Protein AF-A0A3D4QW38-F1 (afdb_monomer_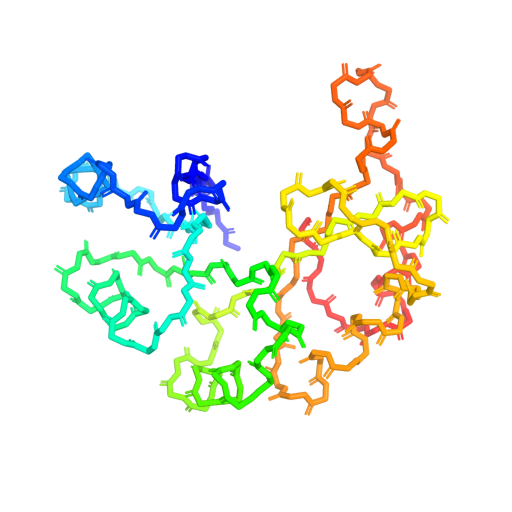lite)

Structure (mmCIF, N/CA/C/O backbone):
data_AF-A0A3D4QW38-F1
#
_entry.id   AF-A0A3D4QW38-F1
#
loop_
_atom_site.group_PDB
_atom_site.id
_atom_site.type_symbol
_atom_site.label_atom_id
_atom_site.label_alt_id
_atom_site.label_comp_id
_atom_site.label_asym_id
_atom_site.label_entity_id
_atom_site.label_seq_id
_atom_site.pdbx_PDB_ins_code
_atom_site.Cartn_x
_atom_site.Cartn_y
_atom_site.Cartn_z
_atom_site.occupancy
_atom_site.B_iso_or_equiv
_atom_site.auth_seq_id
_atom_site.auth_comp_id
_atom_site.auth_asym_id
_atom_site.auth_atom_id
_atom_site.pdbx_PDB_model_num
ATOM 1 N N . SER A 1 1 ? 1.391 -13.375 7.337 1.00 59.12 1 SER A N 1
ATOM 2 C CA . SER A 1 1 ? 2.703 -13.550 6.677 1.00 59.12 1 SER A CA 1
ATOM 3 C C . SER A 1 1 ? 3.653 -12.454 7.112 1.00 59.12 1 SER A C 1
ATOM 5 O O . SER A 1 1 ? 3.187 -11.350 7.366 1.00 59.12 1 SER A O 1
ATOM 7 N N . VAL A 1 2 ? 4.949 -12.750 7.214 1.00 88.00 2 VAL A N 1
ATOM 8 C CA . VAL A 1 2 ? 5.990 -11.759 7.536 1.00 88.00 2 VAL A CA 1
ATOM 9 C C . VAL A 1 2 ? 6.414 -11.055 6.246 1.00 88.00 2 VAL A C 1
ATOM 11 O O . VAL A 1 2 ? 6.682 -11.729 5.254 1.00 88.00 2 VAL A O 1
ATOM 14 N N . TYR A 1 3 ? 6.463 -9.723 6.265 1.00 95.75 3 TYR A N 1
ATOM 15 C CA . TYR A 1 3 ? 6.944 -8.896 5.157 1.00 95.75 3 TYR A CA 1
ATOM 16 C C . TYR A 1 3 ? 8.026 -7.935 5.646 1.00 95.75 3 TYR A C 1
ATOM 18 O O . TYR A 1 3 ? 7.915 -7.395 6.746 1.00 95.75 3 TYR A O 1
ATOM 26 N N . LEU A 1 4 ? 9.007 -7.644 4.793 1.00 96.31 4 LEU A N 1
ATOM 27 C CA . LEU A 1 4 ? 9.811 -6.435 4.913 1.00 96.31 4 LEU A CA 1
ATOM 28 C C . LEU A 1 4 ? 8.992 -5.262 4.357 1.00 96.31 4 LEU A C 1
ATOM 30 O O . LEU A 1 4 ? 8.663 -5.244 3.171 1.00 96.31 4 LEU A O 1
ATOM 34 N N . HIS A 1 5 ? 8.621 -4.314 5.218 1.00 96.81 5 HIS A N 1
ATOM 35 C CA . HIS A 1 5 ? 7.892 -3.110 4.820 1.00 96.81 5 HIS A CA 1
ATOM 36 C C . HIS A 1 5 ? 8.873 -2.032 4.358 1.00 96.81 5 HIS A C 1
ATOM 38 O O . HIS A 1 5 ? 9.706 -1.579 5.139 1.00 96.81 5 HIS A O 1
ATOM 44 N N . VAL A 1 6 ? 8.779 -1.636 3.091 1.00 96.19 6 VAL A N 1
ATOM 45 C CA . VAL A 1 6 ? 9.660 -0.641 2.471 1.00 96.19 6 VAL A CA 1
ATOM 46 C C . VAL A 1 6 ? 8.815 0.505 1.931 1.00 96.19 6 VAL A C 1
ATOM 48 O O . VAL A 1 6 ? 7.805 0.280 1.264 1.00 96.19 6 VAL A O 1
ATOM 51 N N . VAL A 1 7 ? 9.243 1.740 2.187 1.00 94.56 7 VAL A N 1
ATOM 52 C CA . VAL A 1 7 ? 8.590 2.947 1.670 1.00 94.56 7 VAL A CA 1
ATOM 53 C C . VAL A 1 7 ? 9.600 3.766 0.872 1.00 94.56 7 VAL A C 1
ATOM 55 O O . VAL A 1 7 ? 10.614 4.203 1.409 1.00 94.56 7 VAL A O 1
ATOM 58 N N . ASP A 1 8 ? 9.311 3.989 -0.409 1.00 93.44 8 ASP A N 1
ATOM 59 C CA . ASP A 1 8 ? 10.032 4.945 -1.251 1.00 93.44 8 ASP A CA 1
ATOM 60 C C . ASP A 1 8 ? 9.505 6.364 -0.995 1.00 93.44 8 ASP A C 1
ATOM 62 O O . ASP A 1 8 ? 8.499 6.787 -1.578 1.00 93.44 8 ASP A O 1
ATOM 66 N N . LEU A 1 9 ? 10.160 7.083 -0.081 1.00 90.56 9 LEU A N 1
ATOM 67 C CA . LEU A 1 9 ? 9.757 8.433 0.319 1.00 90.56 9 LEU A CA 1
ATOM 68 C C . LEU A 1 9 ? 9.899 9.445 -0.824 1.00 90.56 9 LEU A C 1
ATOM 70 O O . LEU A 1 9 ? 8.975 10.229 -1.038 1.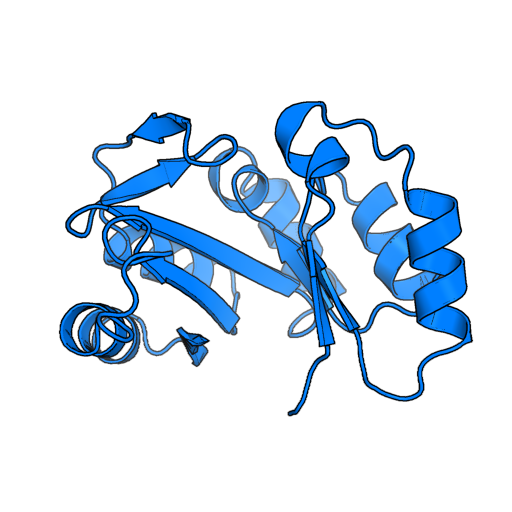00 90.56 9 LEU A O 1
ATOM 74 N N . ASP A 1 10 ? 10.975 9.378 -1.613 1.00 88.56 10 ASP A N 1
ATOM 75 C CA . ASP A 1 10 ? 11.156 10.260 -2.777 1.00 88.56 10 ASP A CA 1
ATOM 76 C C . ASP A 1 10 ? 10.016 10.059 -3.784 1.00 88.56 10 ASP A C 1
ATOM 78 O O . ASP A 1 10 ? 9.384 11.010 -4.251 1.00 88.56 10 ASP A O 1
ATOM 82 N N . GLY A 1 11 ? 9.658 8.795 -4.038 1.00 86.44 11 GLY A N 1
ATOM 83 C CA . GLY A 1 11 ? 8.486 8.454 -4.834 1.00 86.44 11 GLY A CA 1
ATOM 84 C C . GLY A 1 11 ? 7.181 8.991 -4.237 1.00 86.44 11 GLY A C 1
ATOM 85 O O . GLY A 1 11 ? 6.314 9.466 -4.979 1.00 86.44 11 GLY A O 1
ATOM 86 N N . ALA A 1 12 ? 7.009 8.919 -2.914 1.00 85.12 12 ALA A N 1
ATOM 87 C CA . ALA A 1 12 ? 5.806 9.389 -2.231 1.00 85.12 12 ALA A CA 1
ATOM 88 C C . ALA A 1 12 ? 5.578 10.899 -2.417 1.00 85.12 12 ALA A C 1
ATOM 90 O O . ALA A 1 12 ? 4.454 11.291 -2.754 1.00 85.12 12 ALA A O 1
ATOM 91 N N . PHE A 1 13 ? 6.628 11.713 -2.278 1.00 80.12 13 PHE A N 1
ATOM 92 C CA . PHE A 1 13 ? 6.555 13.171 -2.411 1.00 80.12 13 PHE A CA 1
ATOM 93 C C . PHE A 1 13 ? 6.552 13.631 -3.875 1.00 80.12 13 PHE A C 1
ATOM 95 O O . PHE A 1 13 ? 5.589 14.264 -4.313 1.00 80.12 13 PHE A O 1
ATOM 102 N N . ASP A 1 14 ? 7.545 13.230 -4.671 1.00 75.81 14 ASP A N 1
ATOM 103 C CA . ASP A 1 14 ? 7.786 13.821 -5.998 1.00 75.81 14 ASP A CA 1
ATOM 104 C C . ASP A 1 14 ? 7.192 13.003 -7.151 1.00 75.81 14 ASP A C 1
ATOM 106 O O . ASP A 1 14 ? 7.167 13.434 -8.306 1.00 75.81 14 ASP A O 1
ATOM 110 N N . GLY A 1 15 ? 6.724 11.780 -6.878 1.00 69.19 15 GLY A N 1
ATOM 111 C CA . GLY A 1 15 ? 6.208 10.858 -7.896 1.00 69.19 15 GLY A CA 1
ATOM 112 C C . GLY A 1 15 ? 7.245 10.253 -8.827 1.00 69.19 15 GLY A C 1
ATOM 113 O O . GLY A 1 15 ? 6.928 9.315 -9.560 1.00 69.19 15 GLY A O 1
ATOM 114 N N . LYS A 1 16 ? 8.476 10.754 -8.782 1.00 74.06 16 LYS A N 1
ATOM 115 C CA . LYS A 1 16 ? 9.643 10.172 -9.433 1.00 74.06 16 LYS A CA 1
ATOM 116 C C . LYS A 1 16 ? 10.336 9.276 -8.417 1.00 74.06 16 LYS A C 1
ATOM 118 O O . LYS A 1 16 ? 10.531 9.676 -7.280 1.00 74.06 16 LYS A O 1
ATOM 123 N N . SER A 1 17 ? 10.687 8.064 -8.825 1.00 74.50 17 SER A N 1
ATOM 124 C CA . SER A 1 17 ? 11.411 7.122 -7.972 1.00 74.50 17 SER A CA 1
ATOM 125 C C . SER A 1 17 ? 12.857 7.042 -8.459 1.00 74.50 17 SER A C 1
ATOM 127 O O . SER A 1 17 ? 13.145 6.245 -9.354 1.00 74.50 17 SER A O 1
ATOM 129 N N . PRO A 1 18 ? 13.787 7.861 -7.930 1.00 83.94 18 PRO A N 1
ATOM 130 C CA . PRO A 1 18 ? 15.215 7.659 -8.193 1.00 83.94 18 PRO A CA 1
ATOM 131 C C . PRO A 1 18 ? 15.701 6.303 -7.642 1.00 83.94 18 PRO A C 1
ATOM 133 O O . PRO A 1 18 ? 16.749 5.797 -8.040 1.00 83.94 18 PRO A O 1
ATOM 136 N N . ASN A 1 19 ? 14.900 5.687 -6.769 1.00 90.81 19 ASN A N 1
ATOM 137 C CA . ASN A 1 19 ? 15.222 4.492 -6.007 1.00 90.81 19 ASN A CA 1
ATOM 138 C C . ASN A 1 19 ? 14.880 3.174 -6.723 1.00 90.81 19 ASN A C 1
ATOM 140 O O . ASN A 1 19 ? 15.088 2.110 -6.141 1.00 90.81 19 ASN A O 1
ATOM 144 N N . GLU A 1 20 ? 14.405 3.186 -7.978 1.00 90.06 20 GLU A N 1
ATOM 145 C CA . GLU A 1 20 ? 14.002 1.945 -8.669 1.00 90.06 20 GLU A CA 1
ATOM 146 C C . GLU A 1 20 ? 15.119 0.893 -8.742 1.00 90.06 20 GLU A C 1
ATOM 148 O O . GLU A 1 20 ? 14.861 -0.291 -8.523 1.00 90.06 20 GLU A O 1
ATOM 153 N N . ASN A 1 21 ? 16.365 1.307 -8.988 1.00 92.75 21 ASN A N 1
ATOM 154 C CA . ASN A 1 21 ? 17.500 0.378 -9.027 1.00 92.75 21 ASN A CA 1
ATOM 155 C C . ASN A 1 21 ? 17.776 -0.257 -7.656 1.00 92.75 21 ASN A C 1
ATOM 157 O O . ASN A 1 21 ? 18.100 -1.442 -7.579 1.00 92.75 21 ASN A O 1
ATOM 161 N N . ILE A 1 22 ? 17.609 0.512 -6.575 1.00 94.56 22 ILE A N 1
ATOM 162 C CA . ILE A 1 22 ? 17.772 0.026 -5.200 1.00 94.56 22 ILE A CA 1
ATOM 163 C C . ILE A 1 22 ? 16.651 -0.963 -4.876 1.00 94.56 22 ILE A C 1
ATOM 165 O O . ILE A 1 22 ? 16.924 -2.059 -4.396 1.00 94.56 22 ILE A O 1
ATOM 169 N N . ILE A 1 23 ? 15.402 -0.624 -5.211 1.00 94.94 23 ILE A N 1
ATOM 170 C CA . ILE A 1 23 ? 14.230 -1.492 -5.028 1.00 94.94 23 ILE A CA 1
ATOM 171 C C . ILE A 1 23 ? 14.417 -2.826 -5.755 1.00 94.94 23 ILE A C 1
ATOM 173 O O . ILE A 1 23 ? 14.215 -3.883 -5.159 1.00 94.94 23 ILE A O 1
ATOM 177 N N . LYS A 1 24 ? 14.853 -2.785 -7.018 1.00 95.06 24 LYS A N 1
ATOM 178 C CA . LYS A 1 24 ? 15.133 -3.988 -7.808 1.00 95.06 24 LYS A CA 1
ATOM 179 C C . LYS A 1 24 ? 16.234 -4.841 -7.172 1.00 95.06 24 LYS A C 1
ATOM 181 O O . LYS A 1 24 ? 16.073 -6.051 -7.061 1.00 95.06 24 LYS A O 1
ATOM 186 N N . SER A 1 25 ? 17.326 -4.211 -6.734 1.00 95.81 25 SER A N 1
ATOM 187 C CA . SER A 1 25 ? 18.446 -4.896 -6.079 1.00 95.81 25 SER A CA 1
ATOM 188 C C . SER A 1 25 ? 18.029 -5.556 -4.759 1.00 95.81 25 SER A C 1
ATOM 190 O O . SER A 1 25 ? 18.382 -6.707 -4.500 1.00 95.81 25 SER A O 1
ATOM 192 N N . MET A 1 26 ? 17.222 -4.867 -3.943 1.00 95.25 26 MET A N 1
ATOM 193 C CA . MET A 1 26 ? 16.668 -5.437 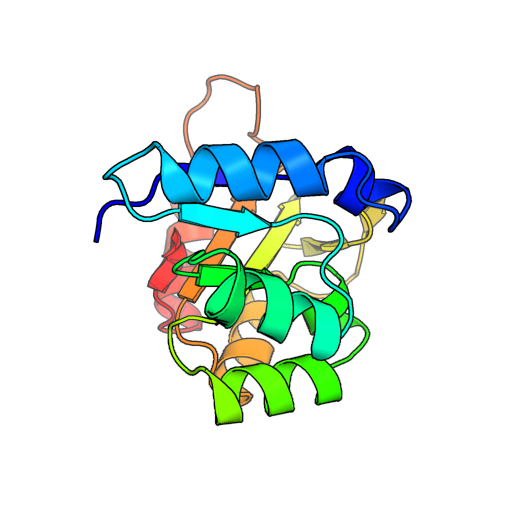-2.713 1.00 95.25 26 MET A CA 1
ATOM 194 C C . MET A 1 26 ? 15.835 -6.676 -3.022 1.00 95.25 26 MET A C 1
ATOM 196 O O . MET A 1 26 ? 16.101 -7.734 -2.457 1.00 95.25 26 MET A O 1
ATOM 200 N N . ALA A 1 27 ? 14.891 -6.567 -3.958 1.00 94.69 27 ALA A N 1
ATOM 201 C CA . ALA A 1 27 ? 13.984 -7.654 -4.308 1.00 94.69 27 ALA A CA 1
ATOM 202 C C . ALA A 1 27 ? 14.700 -8.910 -4.839 1.00 94.69 27 ALA A C 1
ATOM 204 O O . ALA A 1 27 ? 14.214 -10.016 -4.627 1.00 94.69 27 ALA A O 1
ATOM 205 N N . SER A 1 28 ? 15.870 -8.763 -5.473 1.00 94.19 28 SER A N 1
ATOM 206 C CA . SER A 1 28 ? 16.691 -9.903 -5.906 1.00 94.19 28 SER A CA 1
ATOM 207 C C . SER A 1 28 ? 17.612 -10.479 -4.826 1.00 94.19 28 SER A C 1
ATOM 209 O O . SER A 1 28 ? 18.132 -11.576 -5.007 1.00 94.19 28 SER A O 1
ATOM 211 N N . THR A 1 29 ? 17.867 -9.745 -3.740 1.00 95.12 29 THR A N 1
ATOM 212 C CA . THR A 1 29 ? 18.896 -10.105 -2.746 1.00 95.12 29 THR A CA 1
ATOM 213 C C . THR A 1 29 ? 18.300 -10.650 -1.453 1.00 95.12 29 THR A C 1
ATOM 215 O O . THR A 1 29 ? 18.878 -11.544 -0.835 1.00 95.12 29 THR A O 1
ATOM 218 N N . VAL A 1 30 ? 17.160 -10.114 -1.010 1.00 93.75 30 VAL A N 1
ATOM 219 C CA . VAL A 1 30 ? 16.544 -10.526 0.256 1.00 93.75 30 VAL A CA 1
ATOM 220 C C . VAL A 1 30 ? 15.597 -11.703 0.043 1.00 93.75 30 VAL A C 1
ATOM 222 O O . VAL A 1 30 ? 14.811 -11.730 -0.897 1.00 93.75 30 VAL A O 1
ATOM 225 N N . SER A 1 31 ? 15.641 -12.677 0.950 1.00 93.50 31 SER A N 1
ATOM 226 C CA . SER A 1 31 ? 14.734 -13.832 0.930 1.00 93.50 31 SER A CA 1
ATOM 227 C C . SER A 1 31 ? 13.371 -13.546 1.573 1.00 93.50 31 SER A C 1
ATOM 229 O O . SER A 1 31 ? 12.425 -14.310 1.386 1.00 93.50 31 SER A O 1
ATOM 231 N N . ILE A 1 32 ? 13.260 -12.458 2.341 1.00 95.50 32 ILE A N 1
ATOM 232 C CA . ILE A 1 32 ? 12.017 -12.043 2.996 1.00 95.50 32 ILE A CA 1
ATOM 233 C C . ILE A 1 32 ? 11.121 -11.346 1.961 1.00 95.50 32 ILE A C 1
ATOM 235 O O . ILE A 1 32 ? 11.585 -10.403 1.320 1.00 95.50 32 ILE A O 1
ATOM 239 N N . PRO A 1 33 ? 9.836 -11.728 1.830 1.00 96.25 33 PRO A N 1
ATOM 240 C CA . PRO A 1 33 ? 8.890 -11.030 0.967 1.00 96.25 33 PRO A CA 1
ATOM 241 C C . PRO A 1 33 ? 8.840 -9.525 1.242 1.00 96.25 33 PRO A C 1
ATOM 243 O O . PRO A 1 33 ? 8.650 -9.106 2.385 1.00 96.25 33 PRO A O 1
ATOM 246 N N . ILE A 1 34 ? 8.952 -8.706 0.199 1.00 97.75 34 ILE A N 1
ATOM 247 C CA . ILE A 1 34 ? 8.875 -7.248 0.309 1.00 97.75 34 ILE A CA 1
ATOM 248 C C . ILE A 1 34 ? 7.438 -6.792 0.049 1.00 97.75 34 ILE A C 1
ATOM 250 O O . ILE A 1 34 ? 6.812 -7.186 -0.941 1.00 97.75 34 ILE A O 1
ATOM 254 N N . GLN A 1 35 ? 6.934 -5.917 0.920 1.00 97.94 35 GLN A N 1
ATOM 255 C CA . GLN A 1 35 ? 5.809 -5.042 0.605 1.00 97.94 35 GLN A CA 1
ATOM 256 C C . GLN A 1 35 ? 6.320 -3.613 0.409 1.00 97.94 35 GLN A C 1
ATOM 258 O O . GLN A 1 35 ? 7.100 -3.119 1.224 1.00 97.94 35 GLN A O 1
ATOM 263 N N . LEU A 1 36 ? 5.903 -2.964 -0.675 1.00 97.50 36 LEU A N 1
ATOM 264 C CA . LEU A 1 36 ? 6.456 -1.679 -1.096 1.00 97.50 36 LEU A CA 1
ATOM 265 C C . LEU A 1 36 ? 5.367 -0.616 -1.249 1.00 97.50 36 LEU A C 1
ATOM 267 O O . LEU A 1 36 ? 4.437 -0.785 -2.037 1.00 97.50 36 LEU A O 1
ATOM 271 N N . GLY A 1 37 ? 5.526 0.501 -0.546 1.00 95.56 37 GLY A N 1
ATOM 272 C CA . GLY A 1 37 ? 4.779 1.739 -0.762 1.00 95.56 37 GLY A CA 1
ATOM 273 C C . GLY A 1 37 ? 5.659 2.849 -1.341 1.00 95.56 37 GLY A C 1
ATOM 274 O O . GLY A 1 37 ? 6.881 2.734 -1.374 1.00 95.56 37 GLY A O 1
ATOM 275 N N . GLY A 1 38 ? 5.032 3.946 -1.776 1.00 92.38 38 GLY A N 1
ATOM 276 C CA . GLY A 1 38 ? 5.732 5.153 -2.237 1.00 92.38 38 GLY A CA 1
ATOM 277 C C . GLY A 1 38 ? 5.594 5.426 -3.737 1.00 92.38 38 GLY A C 1
ATOM 278 O O . GLY A 1 38 ? 6.163 4.744 -4.591 1.00 92.38 38 GLY A O 1
ATOM 279 N N . GLY A 1 39 ? 4.810 6.449 -4.088 1.00 89.88 39 GLY A N 1
ATOM 280 C CA . GLY A 1 39 ? 4.740 6.964 -5.462 1.00 89.88 39 GLY A CA 1
ATOM 281 C C . GLY A 1 39 ? 4.192 5.996 -6.511 1.00 89.88 39 GLY A C 1
ATOM 282 O O . GLY A 1 39 ? 4.585 6.072 -7.677 1.00 89.88 39 GLY A O 1
ATOM 283 N N . ILE A 1 40 ? 3.341 5.046 -6.125 1.00 94.31 40 ILE A N 1
ATOM 284 C CA . ILE A 1 40 ? 2.728 4.079 -7.044 1.00 94.31 40 ILE A CA 1
ATOM 285 C C . ILE A 1 40 ? 1.396 4.659 -7.532 1.00 94.31 40 ILE A C 1
ATOM 287 O O . ILE A 1 40 ? 0.431 4.720 -6.776 1.00 94.31 40 ILE A O 1
ATOM 291 N N . ARG A 1 41 ? 1.373 5.157 -8.777 1.00 93.50 41 ARG A N 1
ATOM 292 C CA . ARG A 1 41 ? 0.244 5.926 -9.347 1.00 93.50 41 ARG A CA 1
ATOM 293 C C . ARG A 1 41 ? -0.239 5.425 -10.715 1.00 93.50 41 ARG A C 1
ATOM 295 O O . ARG A 1 41 ? -1.046 6.090 -11.353 1.00 93.50 41 ARG A O 1
ATOM 302 N N . SER A 1 42 ? 0.262 4.286 -11.190 1.00 95.50 42 SER A N 1
ATOM 303 C CA . SER A 1 42 ? -0.128 3.714 -12.484 1.00 95.50 42 SER A CA 1
ATOM 304 C C . SER A 1 42 ? -0.064 2.190 -12.483 1.00 95.50 42 SER A C 1
ATOM 306 O O . SER A 1 42 ? 0.748 1.597 -11.767 1.00 95.50 42 SER A O 1
ATOM 308 N N . MET A 1 43 ? -0.886 1.564 -13.332 1.00 97.75 43 MET A N 1
ATOM 309 C CA . MET A 1 43 ? -0.861 0.113 -13.543 1.00 97.75 43 MET A CA 1
ATOM 310 C C . MET A 1 43 ? 0.499 -0.366 -14.050 1.00 97.75 43 MET A C 1
ATOM 312 O O . MET A 1 43 ? 0.977 -1.395 -13.590 1.00 97.75 43 MET A O 1
ATOM 316 N N . ASP A 1 44 ? 1.168 0.406 -14.909 1.00 96.88 44 ASP A N 1
ATOM 317 C CA . ASP A 1 44 ? 2.491 0.042 -15.431 1.00 96.88 44 ASP A CA 1
ATOM 318 C C . ASP A 1 44 ? 3.540 -0.067 -14.321 1.00 96.88 44 ASP A C 1
ATOM 320 O O . ASP A 1 44 ? 4.387 -0.961 -14.338 1.00 96.88 44 ASP A O 1
ATOM 324 N N . LYS A 1 45 ? 3.492 0.837 -13.331 1.00 95.50 45 LYS A N 1
ATOM 325 C CA . LYS A 1 45 ? 4.398 0.772 -12.179 1.00 95.50 45 LYS A CA 1
ATOM 326 C C . LYS A 1 45 ? 4.046 -0.409 -11.277 1.00 95.50 45 LYS A C 1
ATOM 328 O O . LYS A 1 45 ? 4.955 -1.116 -10.858 1.00 95.50 45 LYS A O 1
ATOM 333 N N . ILE A 1 46 ? 2.759 -0.659 -11.026 1.00 97.88 46 ILE A N 1
ATOM 334 C CA . ILE A 1 46 ? 2.302 -1.837 -10.267 1.00 97.88 46 ILE A CA 1
ATOM 335 C C . ILE A 1 46 ? 2.814 -3.121 -10.930 1.00 97.88 46 ILE A C 1
ATOM 337 O O . ILE A 1 46 ? 3.470 -3.928 -10.276 1.00 97.88 46 ILE A O 1
ATOM 341 N N . GLN A 1 47 ? 2.591 -3.264 -12.236 1.00 98.12 47 GLN A N 1
ATOM 342 C CA . GLN A 1 47 ? 3.038 -4.410 -13.016 1.00 98.12 47 GLN A CA 1
ATOM 343 C C . GLN A 1 47 ? 4.557 -4.581 -12.944 1.00 98.12 47 GLN A C 1
ATOM 345 O O . GLN A 1 47 ? 5.038 -5.661 -12.615 1.00 98.12 47 GLN A O 1
ATOM 350 N N . ARG A 1 48 ? 5.327 -3.514 -13.188 1.00 96.56 48 ARG A N 1
ATOM 351 C CA . ARG A 1 48 ? 6.795 -3.567 -13.132 1.00 96.56 48 ARG A CA 1
ATOM 352 C C . ARG A 1 48 ? 7.303 -4.028 -11.764 1.00 96.56 48 ARG A C 1
ATOM 354 O O . ARG A 1 48 ? 8.184 -4.880 -11.703 1.00 96.56 48 ARG A O 1
ATOM 361 N N . LEU A 1 49 ? 6.741 -3.503 -10.676 1.00 97.06 49 LEU A N 1
ATOM 362 C CA . LEU A 1 49 ? 7.139 -3.880 -9.318 1.00 97.06 49 LEU A CA 1
ATOM 363 C C . LEU A 1 49 ? 6.791 -5.344 -9.010 1.0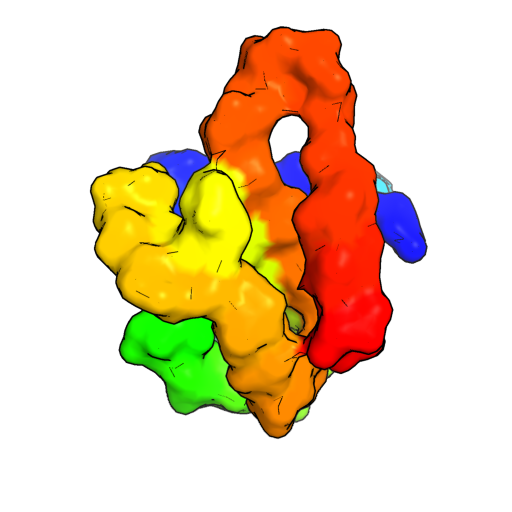0 97.06 49 LEU A C 1
ATOM 365 O O . LEU A 1 49 ? 7.644 -6.093 -8.534 1.00 97.06 49 LEU A O 1
ATOM 369 N N . LEU A 1 50 ? 5.553 -5.755 -9.298 1.00 97.94 50 LEU A N 1
ATOM 370 C CA . LEU A 1 50 ? 5.042 -7.076 -8.936 1.00 97.94 50 LEU A CA 1
ATOM 371 C C . LEU A 1 50 ? 5.580 -8.204 -9.825 1.00 97.94 50 LEU A C 1
ATOM 373 O O . LEU A 1 50 ? 5.838 -9.298 -9.322 1.00 97.94 50 LEU A O 1
ATOM 377 N N . GLU A 1 51 ? 5.700 -7.972 -11.130 1.00 97.44 51 GLU A N 1
ATOM 378 C CA . GLU A 1 51 ? 6.041 -9.006 -12.115 1.00 97.44 51 GLU A CA 1
ATOM 379 C C . GLU A 1 51 ? 7.528 -8.980 -12.475 1.00 97.44 51 GLU A C 1
ATOM 381 O O . GLU A 1 51 ? 8.162 -10.031 -12.510 1.00 97.44 51 GLU A O 1
ATOM 386 N N . ASN A 1 52 ? 8.114 -7.796 -12.686 1.00 96.06 52 ASN A N 1
ATOM 387 C CA . ASN A 1 52 ? 9.489 -7.709 -13.191 1.00 96.06 52 ASN A CA 1
ATOM 388 C C . ASN A 1 52 ? 10.526 -7.660 -12.066 1.00 96.06 52 ASN A C 1
ATOM 390 O O . ASN A 1 52 ? 11.630 -8.173 -12.234 1.00 96.06 52 ASN A O 1
ATOM 394 N N . TYR A 1 53 ? 10.218 -6.994 -10.947 1.00 95.94 53 TYR A N 1
ATOM 395 C CA . TYR A 1 53 ? 11.163 -6.856 -9.829 1.00 95.94 53 TYR A CA 1
ATOM 396 C C . TYR A 1 53 ? 10.952 -7.916 -8.747 1.00 95.94 53 TYR A C 1
ATOM 398 O O . TYR A 1 53 ? 11.850 -8.133 -7.946 1.00 95.94 53 TYR A O 1
ATOM 406 N N . GLY A 1 54 ? 9.802 -8.595 -8.730 1.00 95.94 54 GLY A N 1
ATOM 407 C CA . GLY A 1 54 ? 9.514 -9.647 -7.755 1.00 95.94 54 GLY A CA 1
ATOM 408 C C . GLY A 1 54 ? 9.033 -9.136 -6.395 1.00 95.94 54 GLY A C 1
ATOM 409 O O . GLY A 1 54 ? 9.098 -9.876 -5.419 1.00 95.94 54 GLY A O 1
ATOM 410 N N . ILE A 1 55 ? 8.528 -7.900 -6.308 1.00 97.75 55 ILE A N 1
ATOM 411 C CA . ILE A 1 55 ? 7.892 -7.382 -5.087 1.00 97.75 55 ILE A CA 1
ATOM 412 C C . ILE A 1 55 ? 6.602 -8.162 -4.821 1.00 97.75 55 ILE A C 1
ATOM 414 O O . ILE A 1 55 ? 5.754 -8.293 -5.702 1.00 97.75 55 ILE A O 1
ATOM 418 N N . GLN A 1 56 ? 6.404 -8.679 -3.610 1.00 97.62 56 GLN A N 1
ATOM 419 C CA . GLN A 1 56 ? 5.265 -9.554 -3.316 1.00 97.62 56 GLN A CA 1
ATOM 420 C C . GLN A 1 56 ? 3.959 -8.778 -3.155 1.00 97.62 56 GLN A C 1
ATOM 422 O O . GLN A 1 56 ? 2.916 -9.272 -3.588 1.00 97.62 56 GLN A O 1
ATOM 427 N N . ARG A 1 57 ? 4.012 -7.561 -2.606 1.00 98.12 57 ARG A N 1
ATOM 428 C CA . ARG A 1 57 ? 2.840 -6.696 -2.426 1.00 98.12 57 ARG A CA 1
ATOM 429 C C . ARG A 1 57 ? 3.175 -5.231 -2.673 1.00 98.12 57 ARG A C 1
ATOM 431 O O . ARG A 1 57 ? 4.216 -4.750 -2.237 1.00 98.12 57 ARG A O 1
ATOM 438 N N . VAL A 1 58 ? 2.263 -4.502 -3.305 1.00 98.12 58 VAL A N 1
ATOM 439 C CA . VAL A 1 58 ? 2.341 -3.040 -3.415 1.00 98.12 58 VAL A CA 1
ATOM 440 C C . VAL A 1 58 ? 1.299 -2.369 -2.531 1.00 98.12 58 VAL A C 1
ATOM 442 O O . VAL A 1 58 ? 0.209 -2.902 -2.326 1.00 98.12 58 VAL A O 1
ATOM 445 N N . ILE A 1 59 ? 1.645 -1.195 -2.013 1.00 97.94 59 ILE A N 1
ATOM 446 C CA . ILE A 1 59 ? 0.794 -0.395 -1.135 1.00 97.94 59 ILE A CA 1
ATOM 447 C C . ILE A 1 59 ? 0.414 0.889 -1.870 1.00 97.94 59 ILE A C 1
ATOM 449 O O . ILE A 1 59 ? 1.268 1.728 -2.177 1.00 97.94 59 ILE A O 1
ATOM 453 N N . LEU A 1 60 ? -0.876 1.049 -2.153 1.00 96.25 60 LEU A N 1
ATOM 454 C CA . LEU A 1 60 ? -1.432 2.264 -2.736 1.00 96.25 60 LEU A CA 1
ATOM 455 C C . LEU A 1 60 ? -1.909 3.186 -1.611 1.00 96.25 60 LEU A C 1
ATOM 457 O O . LEU A 1 60 ? -2.849 2.867 -0.897 1.00 96.25 60 LEU A O 1
ATOM 461 N N . GLY A 1 61 ? -1.239 4.325 -1.433 1.00 92.81 61 GLY A N 1
ATOM 462 C CA . GLY A 1 61 ? -1.675 5.376 -0.506 1.00 92.81 61 GLY A CA 1
ATOM 463 C C . GLY A 1 61 ? -2.689 6.302 -1.176 1.00 92.81 61 GLY A C 1
ATOM 464 O O . GLY A 1 61 ? -3.739 5.873 -1.637 1.00 92.81 61 GLY A O 1
ATOM 465 N N . THR A 1 62 ? -2.327 7.576 -1.347 1.00 88.00 62 THR A N 1
ATOM 466 C CA . THR A 1 62 ? -3.179 8.606 -1.980 1.00 88.00 62 THR A CA 1
ATOM 467 C C . THR A 1 62 ? -3.804 8.187 -3.317 1.00 88.00 62 THR A C 1
ATOM 469 O O . THR A 1 62 ? -4.954 8.520 -3.580 1.00 88.00 62 THR A O 1
ATOM 472 N N . ALA A 1 63 ? -3.097 7.403 -4.139 1.00 90.81 63 ALA A N 1
ATOM 473 C CA . ALA A 1 63 ? -3.621 6.926 -5.420 1.00 90.81 63 ALA A CA 1
ATOM 474 C C . ALA A 1 63 ? -4.871 6.036 -5.281 1.00 90.81 63 ALA A C 1
ATOM 476 O O . ALA A 1 63 ? -5.710 6.053 -6.173 1.00 90.81 63 ALA A O 1
ATOM 477 N N . ALA A 1 64 ? -5.019 5.305 -4.170 1.00 90.69 64 ALA A N 1
ATOM 478 C CA . ALA A 1 64 ? -6.201 4.489 -3.893 1.00 90.69 64 ALA A CA 1
ATOM 479 C C . ALA A 1 64 ? -7.471 5.332 -3.677 1.00 90.69 64 ALA A C 1
ATOM 481 O O . ALA A 1 64 ? -8.579 4.830 -3.841 1.00 90.69 64 ALA A O 1
ATOM 482 N N . ILE A 1 65 ? -7.302 6.603 -3.304 1.00 86.94 65 ILE A N 1
ATOM 483 C CA . ILE A 1 65 ? -8.384 7.538 -2.983 1.00 86.94 65 ILE A CA 1
ATOM 484 C C . ILE A 1 65 ? -8.673 8.430 -4.191 1.00 86.94 65 ILE A C 1
ATOM 486 O O . ILE A 1 65 ? -9.823 8.574 -4.593 1.00 86.94 65 ILE A O 1
ATOM 490 N N . ASP A 1 66 ? -7.620 8.999 -4.783 1.00 88.06 66 ASP A N 1
ATOM 491 C CA . ASP A 1 66 ? -7.733 9.942 -5.899 1.00 88.06 66 ASP A CA 1
ATOM 492 C C . ASP A 1 66 ? -8.071 9.241 -7.227 1.00 88.06 66 ASP A C 1
ATOM 494 O O . ASP A 1 66 ? -8.576 9.876 -8.151 1.00 88.06 66 ASP A O 1
ATOM 498 N N . ASN A 1 67 ? -7.778 7.940 -7.350 1.00 91.94 67 ASN A N 1
ATOM 499 C CA . ASN A 1 67 ? -8.011 7.160 -8.562 1.00 91.94 67 ASN A CA 1
ATOM 500 C C . ASN A 1 67 ? -8.557 5.763 -8.225 1.00 91.94 67 ASN A C 1
ATOM 502 O O . ASN A 1 67 ? -7.836 4.763 -8.218 1.00 91.94 67 ASN A O 1
ATOM 506 N N . THR A 1 68 ? -9.859 5.698 -7.957 1.00 92.75 68 THR A N 1
ATOM 507 C CA . THR A 1 68 ? -10.556 4.446 -7.633 1.00 92.75 68 THR A CA 1
ATOM 508 C C . THR A 1 68 ? -10.539 3.437 -8.783 1.00 92.75 68 THR A C 1
ATOM 510 O O . THR A 1 68 ? -10.470 2.241 -8.523 1.00 92.75 68 THR A O 1
ATOM 513 N N . ASP A 1 69 ? -10.521 3.890 -10.041 1.00 96.81 69 ASP A N 1
ATOM 514 C CA . ASP A 1 69 ? -10.384 3.017 -11.217 1.00 96.81 69 ASP A CA 1
ATOM 515 C C . ASP A 1 69 ? -9.033 2.282 -11.234 1.00 96.81 69 ASP A C 1
ATOM 517 O O . ASP A 1 69 ? -8.975 1.080 -11.496 1.00 96.81 69 ASP A O 1
ATOM 521 N N . LEU A 1 70 ? -7.938 2.976 -10.903 1.00 97.50 70 LEU A N 1
ATOM 522 C CA . LEU A 1 70 ? -6.630 2.340 -10.750 1.00 97.50 70 LEU A CA 1
ATOM 523 C C . LEU A 1 70 ? -6.668 1.266 -9.659 1.00 97.50 70 LEU A C 1
ATOM 525 O O . LEU A 1 70 ? -6.141 0.175 -9.874 1.00 97.50 70 LEU A O 1
ATOM 529 N N . LEU A 1 71 ? -7.268 1.575 -8.505 1.00 98.06 71 LEU A N 1
ATOM 530 C CA . LEU A 1 71 ? -7.377 0.617 -7.407 1.00 98.06 71 LEU A CA 1
ATOM 531 C C . LEU A 1 71 ? -8.190 -0.610 -7.825 1.00 98.06 71 LEU A C 1
ATOM 533 O O . LEU A 1 71 ? -7.710 -1.722 -7.633 1.00 98.06 71 LEU A O 1
ATOM 537 N N . GLN A 1 72 ? -9.363 -0.412 -8.435 1.00 98.25 72 GLN A N 1
ATOM 538 C CA . GLN A 1 72 ? -10.222 -1.504 -8.894 1.00 98.25 72 GLN A CA 1
ATOM 539 C C . GLN A 1 72 ? -9.471 -2.411 -9.870 1.00 98.25 72 GLN A C 1
ATOM 541 O O . GLN A 1 72 ? -9.339 -3.604 -9.623 1.00 98.25 72 GLN A O 1
ATOM 546 N N . ARG A 1 73 ? -8.861 -1.844 -10.919 1.00 98.50 73 ARG A N 1
ATOM 547 C CA . ARG A 1 73 ? -8.085 -2.624 -11.898 1.00 98.50 73 ARG A CA 1
ATOM 548 C C . ARG A 1 73 ? -6.901 -3.359 -11.273 1.00 98.50 73 ARG A C 1
ATOM 550 O O . ARG A 1 73 ? -6.566 -4.463 -11.704 1.00 98.50 73 ARG A O 1
ATOM 557 N N . ALA A 1 74 ? -6.240 -2.753 -10.289 1.00 98.50 74 ALA A N 1
ATOM 558 C CA . ALA A 1 74 ? -5.137 -3.387 -9.581 1.00 98.50 74 ALA A CA 1
ATOM 559 C C . ALA A 1 74 ? -5.622 -4.571 -8.736 1.00 98.50 74 ALA A C 1
ATOM 561 O O . ALA A 1 74 ? -5.006 -5.634 -8.787 1.00 98.50 74 ALA A O 1
ATOM 562 N N . VAL A 1 75 ? -6.714 -4.400 -7.988 1.00 98.38 75 VAL A N 1
ATOM 563 C CA . VAL A 1 75 ? -7.319 -5.451 -7.160 1.00 98.38 75 VAL A CA 1
ATOM 564 C C . VAL A 1 75 ? -7.850 -6.585 -8.035 1.00 98.38 75 VAL A C 1
ATOM 566 O O . VAL A 1 75 ? -7.518 -7.737 -7.776 1.00 98.38 75 VAL A O 1
ATOM 569 N N . ASP A 1 76 ? -8.559 -6.280 -9.121 1.00 98.44 76 ASP A N 1
ATOM 570 C CA . ASP A 1 76 ? -9.088 -7.287 -10.048 1.00 98.44 76 ASP A CA 1
ATOM 571 C C . ASP A 1 76 ? -7.970 -8.145 -10.659 1.00 98.44 76 ASP A C 1
ATOM 573 O O . ASP A 1 76 ? -8.125 -9.353 -10.837 1.00 98.44 76 ASP A O 1
ATOM 577 N N . LYS A 1 77 ? -6.820 -7.530 -10.975 1.00 98.62 77 LYS A N 1
ATOM 578 C CA . LYS A 1 77 ? -5.687 -8.228 -11.597 1.00 98.62 77 LYS A CA 1
ATOM 579 C C . LYS A 1 77 ? -4.794 -8.959 -10.589 1.00 98.62 77 LYS A C 1
ATOM 581 O O . LYS A 1 77 ? -4.259 -10.018 -10.915 1.00 98.62 77 LYS A O 1
ATOM 586 N N . TYR A 1 78 ? -4.570 -8.389 -9.406 1.00 98.44 78 TYR A N 1
ATOM 587 C CA . TYR A 1 78 ? -3.515 -8.835 -8.484 1.00 98.44 78 TYR A CA 1
ATOM 588 C C . TYR A 1 78 ? -4.011 -9.274 -7.097 1.00 98.44 78 TYR A C 1
ATOM 590 O O . TYR A 1 78 ? -3.215 -9.821 -6.327 1.00 98.44 78 TYR A O 1
ATOM 598 N N . GLY A 1 79 ? -5.289 -9.067 -6.773 1.00 97.56 79 GLY A N 1
ATOM 599 C CA . GLY A 1 79 ? -5.926 -9.492 -5.525 1.00 97.56 79 GLY A CA 1
ATOM 600 C C . GLY A 1 79 ? -5.161 -9.049 -4.276 1.00 97.56 79 GLY A C 1
ATOM 601 O O . GLY A 1 79 ? -4.774 -7.889 -4.140 1.00 97.56 79 GLY A O 1
ATOM 602 N N . ASP A 1 80 ? -4.860 -10.006 -3.392 1.00 96.38 80 ASP A N 1
ATOM 603 C CA . ASP A 1 80 ? -4.192 -9.797 -2.092 1.00 96.38 80 ASP A CA 1
ATOM 604 C C . ASP A 1 80 ? -2.751 -9.241 -2.172 1.00 96.38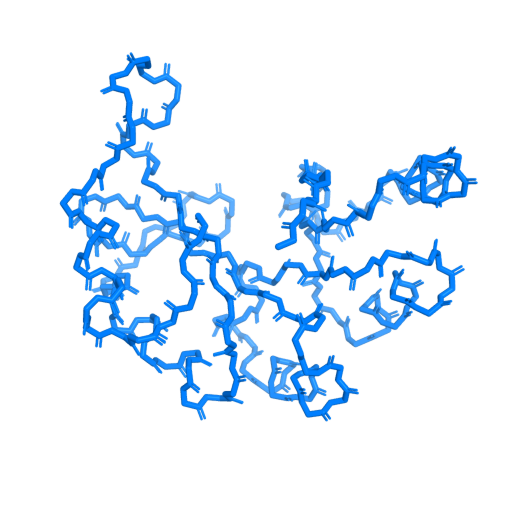 80 ASP A C 1
ATOM 606 O O . ASP A 1 80 ? -2.121 -8.928 -1.145 1.00 96.38 80 ASP A O 1
ATOM 610 N N . ARG A 1 81 ? -2.195 -9.117 -3.386 1.00 97.94 81 ARG A N 1
ATOM 611 C CA . ARG A 1 81 ? -0.923 -8.420 -3.637 1.00 97.94 81 ARG A CA 1
ATOM 612 C C . ARG A 1 81 ? -1.086 -6.897 -3.680 1.00 97.94 81 ARG A C 1
ATOM 614 O O . ARG A 1 81 ? -0.079 -6.195 -3.783 1.00 97.94 81 ARG A O 1
ATOM 621 N N . ILE A 1 82 ? -2.311 -6.387 -3.569 1.00 98.50 82 ILE A N 1
ATOM 622 C CA . ILE A 1 82 ? -2.615 -4.966 -3.401 1.00 98.50 82 ILE A CA 1
ATOM 623 C C . ILE A 1 82 ? -3.047 -4.716 -1.956 1.00 98.50 82 ILE A C 1
ATOM 625 O O . ILE A 1 82 ? -3.990 -5.325 -1.459 1.00 98.50 82 ILE A O 1
ATOM 629 N N . ALA A 1 83 ? -2.363 -3.795 -1.286 1.00 98.19 83 ALA A N 1
ATOM 630 C CA . ALA A 1 83 ? -2.818 -3.212 -0.029 1.00 98.19 83 ALA A CA 1
ATOM 631 C C . ALA A 1 83 ? -3.034 -1.709 -0.189 1.00 98.19 83 ALA A C 1
ATOM 633 O O . ALA A 1 83 ? -2.489 -1.080 -1.101 1.00 98.19 83 ALA A O 1
ATOM 634 N N . VAL A 1 84 ? -3.801 -1.127 0.728 1.00 97.81 84 VAL A N 1
ATOM 635 C CA . VAL A 1 84 ? -3.993 0.324 0.802 1.00 97.81 84 VAL A CA 1
ATOM 636 C C . VAL A 1 84 ? -3.331 0.878 2.057 1.00 97.81 84 VAL A C 1
ATOM 638 O O . VAL A 1 84 ? -3.462 0.306 3.134 1.00 97.81 84 VAL A O 1
ATOM 641 N N . GLY A 1 85 ? -2.612 1.989 1.914 1.00 96.12 85 GLY A N 1
ATOM 642 C CA . GLY A 1 85 ? -2.119 2.768 3.048 1.00 96.12 85 GLY A CA 1
ATOM 643 C C . GLY A 1 85 ? -3.163 3.801 3.462 1.00 96.12 85 GLY A C 1
ATOM 644 O O . GLY A 1 85 ? -3.560 4.622 2.633 1.00 96.12 85 GLY A O 1
ATOM 645 N N . ILE A 1 86 ? -3.605 3.758 4.718 1.00 94.69 86 ILE A N 1
ATOM 646 C CA . ILE A 1 86 ? -4.487 4.762 5.317 1.00 94.69 86 ILE A CA 1
ATOM 647 C C . ILE A 1 86 ? -3.740 5.418 6.468 1.00 94.69 86 ILE A C 1
ATOM 649 O O . ILE A 1 86 ? -3.620 4.859 7.556 1.00 94.69 86 ILE A O 1
ATOM 653 N N . ASP A 1 87 ? -3.286 6.637 6.223 1.00 91.44 87 ASP A N 1
ATOM 654 C CA . ASP A 1 87 ? -2.724 7.485 7.260 1.00 91.44 87 ASP A CA 1
ATOM 655 C C . ASP A 1 87 ? -3.845 8.328 7.863 1.00 91.44 87 ASP A C 1
ATOM 657 O O . ASP A 1 87 ? -4.660 8.903 7.136 1.00 91.44 87 ASP A O 1
ATOM 661 N N . ALA A 1 88 ? -3.911 8.403 9.187 1.00 91.25 88 ALA A N 1
ATOM 662 C CA . ALA A 1 88 ? -4.972 9.101 9.886 1.00 91.25 88 ALA A CA 1
ATOM 663 C C . ALA A 1 88 ? -4.461 9.878 11.094 1.00 91.25 88 ALA A C 1
ATOM 665 O O . ALA A 1 88 ? -3.529 9.474 11.777 1.00 91.25 88 ALA A O 1
ATOM 666 N N . SER A 1 89 ? -5.105 11.006 11.372 1.00 88.56 89 SER A N 1
ATOM 667 C CA . SER A 1 89 ? -4.871 11.801 12.571 1.00 88.56 89 SER A CA 1
ATOM 668 C C . SER A 1 89 ? -6.210 12.105 13.217 1.00 88.56 89 SER A C 1
ATOM 670 O O . SER A 1 89 ? -7.093 12.668 12.566 1.00 88.56 89 SER A O 1
ATOM 672 N N . LYS A 1 90 ? -6.369 11.740 14.495 1.00 86.31 90 LYS A N 1
ATOM 673 C CA . LYS A 1 90 ? -7.632 11.913 15.238 1.00 86.31 90 LYS A CA 1
ATOM 674 C C . LYS A 1 90 ? -8.823 11.280 14.492 1.00 86.31 90 LYS A C 1
ATOM 676 O O . LYS A 1 90 ? -9.856 11.924 14.303 1.00 86.31 90 LYS A O 1
ATOM 681 N N . GLY A 1 91 ? -8.636 10.061 13.980 1.00 85.94 91 GLY A N 1
ATOM 682 C CA . GLY A 1 91 ? -9.639 9.308 13.217 1.00 85.94 91 GLY A CA 1
ATOM 683 C C . GLY A 1 91 ? -9.970 9.825 11.805 1.00 85.94 91 GLY A C 1
ATOM 684 O O . GLY A 1 91 ? -10.849 9.263 11.145 1.00 85.94 91 GLY A O 1
ATOM 685 N N . LYS A 1 92 ? -9.304 10.879 11.313 1.00 90.25 92 LYS A N 1
ATOM 686 C CA . LYS A 1 92 ? -9.518 11.448 9.969 1.00 90.25 92 LYS A CA 1
ATOM 687 C C . LYS A 1 92 ? -8.370 11.114 9.028 1.00 90.25 92 LYS A C 1
ATOM 689 O O . LYS A 1 92 ? -7.214 11.255 9.415 1.00 90.25 92 LYS A O 1
ATOM 694 N N . ALA A 1 93 ? -8.692 10.713 7.799 1.00 88.38 93 ALA A N 1
ATOM 695 C CA . ALA A 1 93 ? -7.703 10.325 6.801 1.00 88.38 93 ALA A CA 1
ATOM 696 C C . ALA A 1 93 ? -6.884 11.534 6.310 1.00 88.38 93 ALA A C 1
ATOM 698 O O . ALA A 1 93 ? -7.420 12.627 6.086 1.00 88.38 93 ALA A O 1
ATOM 699 N N . ALA A 1 94 ? -5.588 11.317 6.104 1.00 85.19 94 ALA A N 1
ATOM 700 C CA . ALA A 1 94 ? -4.639 12.261 5.532 1.00 85.19 94 ALA A CA 1
ATOM 701 C C . ALA A 1 94 ? -4.086 11.719 4.203 1.00 85.19 94 ALA A C 1
ATOM 703 O O . ALA A 1 94 ? -3.859 10.522 4.044 1.00 85.19 94 ALA A O 1
ATOM 704 N N . ILE A 1 95 ? -3.873 12.609 3.233 1.00 77.88 95 ILE A N 1
ATOM 705 C CA . ILE A 1 95 ? -3.400 12.280 1.882 1.00 77.88 95 ILE A CA 1
ATOM 706 C C . ILE A 1 95 ? -2.189 13.142 1.491 1.00 77.88 95 ILE A C 1
ATOM 708 O O . ILE A 1 95 ? -1.840 14.093 2.190 1.00 77.88 95 ILE A O 1
ATOM 712 N N . LYS A 1 96 ? -1.547 12.809 0.360 1.00 72.81 96 LYS A N 1
ATOM 713 C CA . LYS A 1 96 ? -0.336 13.457 -0.182 1.00 72.81 96 LYS A CA 1
ATOM 714 C C . LYS A 1 96 ? 0.825 13.493 0.815 1.00 72.81 96 LYS A C 1
ATOM 716 O O . LYS A 1 96 ? 1.271 14.565 1.209 1.00 72.81 96 LYS A O 1
ATOM 721 N N . GLY A 1 97 ? 1.289 12.316 1.241 1.00 63.25 97 GLY A N 1
ATOM 722 C CA . GLY A 1 97 ? 2.377 12.219 2.223 1.00 63.25 97 GLY A CA 1
ATOM 723 C C . GLY A 1 97 ? 2.011 12.910 3.535 1.00 63.25 97 GLY A C 1
ATOM 724 O O . GLY A 1 97 ? 2.805 13.668 4.078 1.00 63.25 97 GLY A O 1
ATOM 725 N N . TRP A 1 98 ? 0.770 12.708 3.992 1.00 68.25 98 TRP A N 1
ATOM 726 C CA . TRP A 1 98 ? 0.256 13.209 5.276 1.00 68.25 98 TRP A CA 1
ATOM 727 C C . TRP A 1 98 ? 0.032 14.729 5.360 1.00 68.25 98 TRP A C 1
ATOM 729 O O . TRP A 1 98 ? -0.438 15.221 6.385 1.00 68.25 98 TRP A O 1
ATOM 739 N N . VAL A 1 99 ? 0.317 15.484 4.292 1.00 63.31 99 VAL A N 1
ATOM 740 C CA . VAL A 1 99 ? 0.247 16.956 4.285 1.00 63.31 99 VAL A CA 1
ATOM 741 C C . VAL A 1 99 ? -1.192 17.470 4.212 1.00 63.31 99 VAL A C 1
ATOM 743 O O . VAL A 1 99 ? -1.532 18.477 4.835 1.00 63.31 99 VAL A O 1
ATOM 746 N N . GLN A 1 100 ? -2.058 16.796 3.455 1.00 71.38 100 GLN A N 1
ATOM 747 C CA . GLN A 1 100 ? -3.424 17.255 3.216 1.00 71.38 100 GLN A CA 1
ATOM 748 C C . GLN A 1 100 ? -4.414 16.466 4.080 1.00 71.38 100 GLN A C 1
ATOM 750 O O . GLN A 1 100 ? -4.634 15.275 3.866 1.00 71.38 100 GLN A O 1
ATOM 755 N N . LYS A 1 101 ? -5.047 17.144 5.043 1.00 72.88 101 LYS A N 1
ATOM 756 C CA . LYS A 1 101 ? -6.130 16.568 5.854 1.00 72.88 101 LYS A CA 1
ATOM 757 C C . LYS A 1 101 ? -7.423 16.499 5.047 1.00 72.88 101 LYS A C 1
ATOM 759 O O . LYS A 1 101 ? -7.699 17.385 4.239 1.00 72.88 101 LYS A O 1
ATOM 764 N N . THR A 1 102 ? -8.216 15.464 5.294 1.00 77.38 102 THR A N 1
ATOM 765 C CA . THR A 1 102 ? -9.549 15.297 4.708 1.00 77.38 102 THR A CA 1
ATOM 766 C C . THR A 1 102 ? -10.604 15.219 5.811 1.00 77.38 102 THR A C 1
ATOM 768 O O . THR A 1 102 ? -10.292 14.867 6.948 1.00 77.38 102 THR A O 1
ATOM 771 N N . ASP A 1 103 ? -11.865 15.497 5.477 1.00 81.88 103 ASP A N 1
ATOM 772 C CA . ASP A 1 103 ? -12.988 15.287 6.404 1.00 81.88 103 ASP A CA 1
ATOM 773 C C . ASP A 1 103 ? -13.465 13.826 6.448 1.00 81.88 103 ASP A C 1
ATOM 775 O O . ASP A 1 103 ? -14.322 13.462 7.262 1.00 81.88 103 ASP A O 1
ATOM 779 N N . ILE A 1 104 ? -12.890 12.966 5.603 1.00 86.88 104 ILE A N 1
ATOM 780 C CA . ILE A 1 104 ? -13.228 11.548 5.501 1.00 86.88 104 ILE A CA 1
ATOM 781 C C . ILE A 1 104 ? -12.655 10.824 6.722 1.00 86.88 104 ILE A C 1
ATOM 783 O O . ILE A 1 104 ? -11.482 10.980 7.066 1.00 86.88 104 ILE A O 1
ATOM 787 N N . SER A 1 105 ? -13.488 10.039 7.410 1.00 92.81 105 SER A N 1
ATOM 788 C CA . SER A 1 105 ? -12.995 9.202 8.504 1.00 92.81 105 SER A CA 1
ATOM 789 C C . SER A 1 105 ? -12.147 8.050 7.957 1.00 92.81 105 SER A C 1
ATOM 791 O O . SER A 1 105 ? -12.404 7.538 6.865 1.00 92.81 105 SER A O 1
ATOM 793 N N . ALA A 1 106 ? -11.143 7.620 8.720 1.00 94.00 106 ALA A N 1
ATOM 794 C CA . ALA A 1 106 ? -10.312 6.481 8.335 1.00 94.00 106 ALA A CA 1
ATOM 795 C C . ALA A 1 106 ? -11.143 5.198 8.152 1.00 94.00 106 ALA A C 1
ATOM 797 O O . ALA A 1 106 ? -10.924 4.448 7.203 1.00 94.00 106 ALA A O 1
ATOM 798 N N . VAL A 1 107 ? -12.150 4.997 9.009 1.00 95.69 107 VAL A N 1
ATOM 799 C CA . VAL A 1 107 ? -13.067 3.850 8.949 1.00 95.69 107 VAL A CA 1
ATOM 800 C C . VAL A 1 107 ? -13.920 3.882 7.685 1.00 95.69 107 VAL A C 1
ATOM 802 O O . VAL A 1 107 ? -14.041 2.862 7.010 1.00 95.69 107 VAL A O 1
ATOM 805 N N . ASP A 1 108 ? -14.486 5.035 7.323 1.00 94.62 108 ASP A N 1
ATOM 806 C CA . ASP A 1 108 ? -15.302 5.142 6.108 1.00 94.62 108 ASP A CA 1
ATOM 807 C C . ASP A 1 108 ? -14.456 4.945 4.853 1.00 94.62 108 ASP A C 1
ATOM 809 O O . ASP A 1 108 ? -14.917 4.335 3.888 1.00 94.62 108 ASP A O 1
ATOM 813 N N . LEU A 1 109 ? -13.206 5.415 4.866 1.00 93.88 109 LEU A N 1
ATOM 814 C CA . LEU A 1 109 ? -12.272 5.105 3.793 1.00 93.88 109 LEU A CA 1
ATOM 815 C C . LEU A 1 109 ? -11.955 3.603 3.743 1.00 93.88 109 LEU A C 1
ATOM 817 O O . LEU A 1 109 ? -11.970 3.021 2.662 1.00 93.88 109 LEU A O 1
ATOM 821 N N . GLY A 1 110 ? -11.741 2.968 4.898 1.00 96.31 110 GLY A N 1
ATOM 822 C CA . GLY A 1 110 ? -11.563 1.521 5.020 1.00 96.31 110 GLY A CA 1
ATOM 823 C C . GLY A 1 110 ? -12.732 0.731 4.421 1.00 96.31 110 GLY A C 1
ATOM 824 O O . GLY A 1 110 ? -12.518 -0.181 3.627 1.00 96.31 110 GLY A O 1
ATOM 825 N N . ARG A 1 111 ? -13.977 1.121 4.719 1.00 96.81 111 ARG A N 1
ATOM 826 C CA . ARG A 1 111 ? -15.175 0.508 4.115 1.00 96.81 111 ARG A CA 1
ATOM 827 C C . ARG A 1 111 ? -15.178 0.652 2.594 1.00 96.81 111 ARG A C 1
ATOM 829 O O . ARG A 1 111 ? -15.330 -0.341 1.896 1.00 96.81 111 ARG A O 1
ATOM 836 N N . LYS A 1 112 ? -14.906 1.855 2.080 1.00 94.75 112 LYS A N 1
ATOM 837 C CA . LYS A 1 112 ? -14.862 2.110 0.630 1.00 94.75 112 LYS A CA 1
ATOM 838 C C . LYS A 1 112 ? -13.835 1.245 -0.095 1.00 94.75 112 LYS A C 1
ATOM 840 O O . LYS A 1 112 ? -14.137 0.706 -1.153 1.00 94.75 112 LYS A O 1
ATOM 845 N N . VAL A 1 113 ? -12.623 1.109 0.446 1.00 96.50 113 VAL A N 1
ATOM 846 C CA . VAL A 1 113 ? -11.594 0.284 -0.212 1.00 96.50 113 VAL A CA 1
ATOM 847 C C . VAL A 1 113 ? -11.896 -1.206 -0.089 1.00 96.50 113 VAL A C 1
ATOM 849 O O . VAL A 1 113 ? -11.594 -1.960 -1.012 1.00 96.50 113 VAL A O 1
ATOM 852 N N . LYS A 1 114 ? -12.555 -1.630 0.996 1.00 97.06 114 LYS A N 1
ATOM 853 C CA . LYS A 1 114 ? -13.078 -2.992 1.113 1.00 97.06 114 LYS A CA 1
ATOM 854 C C . LYS A 1 114 ? -14.123 -3.292 0.042 1.00 97.06 114 LYS A C 1
ATOM 856 O O . LYS A 1 114 ? -14.051 -4.355 -0.563 1.00 97.06 114 LYS A O 1
ATOM 861 N N . ASP A 1 115 ? -15.050 -2.371 -0.211 1.00 96.88 115 ASP A N 1
ATOM 862 C CA . ASP A 1 115 ? -16.098 -2.547 -1.227 1.00 96.88 115 ASP A CA 1
ATOM 863 C C . ASP A 1 115 ? -15.512 -2.703 -2.644 1.00 96.88 115 ASP A C 1
ATOM 865 O O . ASP A 1 115 ? -16.083 -3.399 -3.477 1.00 96.88 115 ASP A O 1
ATOM 869 N N . ILE A 1 116 ? -14.337 -2.114 -2.896 1.00 96.94 116 ILE A N 1
ATOM 870 C CA . ILE A 1 116 ? -13.556 -2.272 -4.139 1.00 96.94 116 ILE A CA 1
ATOM 871 C C . ILE A 1 116 ? -12.858 -3.648 -4.217 1.00 96.94 116 ILE A C 1
ATOM 873 O O . ILE A 1 116 ? -12.439 -4.081 -5.288 1.00 96.94 116 ILE A O 1
ATOM 877 N N . GLY A 1 117 ? -12.750 -4.362 -3.094 1.00 97.06 117 GLY A N 1
ATOM 878 C CA . GLY A 1 117 ? -12.158 -5.699 -2.996 1.00 97.06 117 GLY A CA 1
ATOM 879 C C . GLY A 1 117 ? -10.801 -5.743 -2.291 1.00 97.06 117 GLY A C 1
ATOM 880 O O . GLY A 1 117 ? -10.150 -6.787 -2.284 1.00 97.06 117 GLY A O 1
ATOM 881 N N . VAL A 1 118 ? -10.351 -4.641 -1.682 1.00 98.12 118 VAL A N 1
ATOM 882 C CA . VAL A 1 118 ? -9.123 -4.645 -0.874 1.00 98.12 118 VAL A CA 1
ATOM 883 C C . VAL A 1 118 ? -9.343 -5.472 0.389 1.00 98.12 118 VAL A C 1
ATOM 885 O O . VAL A 1 118 ? -10.321 -5.289 1.108 1.00 98.12 118 VAL A O 1
ATOM 888 N N . SER A 1 119 ? -8.393 -6.350 0.693 1.00 97.19 119 SER A N 1
ATOM 889 C CA . SER A 1 119 ? -8.430 -7.239 1.857 1.00 97.19 119 SER A CA 1
ATOM 890 C C . SER A 1 119 ? -7.445 -6.833 2.962 1.00 97.19 119 SER A C 1
ATOM 892 O O . SER A 1 119 ? -7.613 -7.246 4.111 1.00 97.19 119 SER A O 1
ATOM 894 N N . THR A 1 120 ? -6.422 -6.027 2.645 1.00 97.62 120 THR A N 1
ATOM 895 C CA . THR A 1 120 ? -5.376 -5.589 3.591 1.00 97.62 120 THR A CA 1
ATOM 896 C C . THR A 1 120 ? -5.174 -4.075 3.565 1.00 97.62 120 THR A C 1
ATOM 898 O O . THR A 1 120 ? -4.967 -3.489 2.500 1.00 97.62 120 THR A O 1
ATOM 901 N N . VAL A 1 121 ? -5.148 -3.456 4.746 1.00 97.44 121 VAL A N 1
ATOM 902 C CA . VAL A 1 121 ? -4.821 -2.038 4.938 1.00 97.44 121 VAL A CA 1
ATOM 903 C C . VAL A 1 121 ? -3.646 -1.891 5.899 1.00 97.44 121 VAL A C 1
ATOM 905 O O . VAL A 1 121 ? -3.605 -2.546 6.937 1.00 97.44 121 VAL A O 1
ATOM 908 N N . ILE A 1 122 ? -2.709 -1.013 5.546 1.00 96.12 122 ILE A N 1
ATOM 909 C CA . ILE A 1 122 ? -1.680 -0.510 6.458 1.00 96.12 122 ILE A CA 1
ATOM 910 C C . ILE A 1 122 ? -2.235 0.764 7.088 1.00 96.12 122 ILE A C 1
ATOM 912 O O . ILE A 1 122 ? -2.465 1.739 6.369 1.00 96.12 122 ILE A O 1
ATOM 916 N N . TYR A 1 123 ? -2.508 0.735 8.391 1.00 95.12 123 TYR A N 1
ATOM 917 C CA . TYR A 1 123 ? -3.082 1.869 9.109 1.00 95.12 123 TYR A CA 1
ATOM 918 C C . TYR A 1 123 ? -2.015 2.580 9.937 1.00 95.12 123 TYR A C 1
ATOM 920 O O . TYR A 1 123 ? -1.444 1.998 10.859 1.00 95.12 123 TYR A O 1
ATOM 928 N N . THR A 1 124 ? -1.807 3.866 9.670 1.00 92.06 124 THR A N 1
ATOM 929 C CA . THR A 1 124 ? -0.864 4.692 10.429 1.00 92.06 124 THR A CA 1
ATOM 930 C C . THR A 1 124 ? -1.620 5.774 11.188 1.00 92.06 124 THR A C 1
ATOM 932 O O . THR A 1 124 ? -2.171 6.687 10.575 1.00 92.06 124 THR A O 1
ATOM 935 N N . ASP A 1 125 ? -1.605 5.734 12.523 1.00 90.00 125 ASP A N 1
ATOM 936 C CA . ASP A 1 125 ? -1.974 6.911 13.319 1.00 90.00 125 ASP A CA 1
ATOM 937 C C . ASP A 1 125 ? -0.774 7.863 13.400 1.00 90.00 125 ASP A C 1
ATOM 939 O O . ASP A 1 125 ? 0.098 7.739 14.268 1.00 90.00 125 ASP A O 1
ATOM 943 N N . ILE A 1 126 ? -0.744 8.842 12.497 1.00 87.12 126 ILE A N 1
ATOM 944 C CA . ILE A 1 126 ? 0.351 9.814 12.397 1.00 87.12 126 ILE A CA 1
ATOM 945 C C . ILE A 1 126 ? 0.417 10.756 13.610 1.00 87.12 126 ILE A C 1
ATOM 947 O O . ILE A 1 126 ? 1.393 11.481 13.764 1.00 87.12 126 ILE A O 1
ATOM 951 N N . ALA A 1 127 ? -0.599 10.778 14.486 1.00 81.19 127 ALA A N 1
ATOM 952 C CA . ALA A 1 127 ? -0.542 11.549 15.729 1.00 81.19 127 ALA A CA 1
ATOM 953 C C . ALA A 1 127 ? 0.306 10.864 16.816 1.00 81.19 127 ALA A C 1
ATOM 955 O O . ALA A 1 127 ? 0.730 11.526 17.765 1.00 81.19 127 ALA A O 1
ATOM 956 N N . LYS A 1 128 ? 0.531 9.549 16.700 1.00 77.12 128 LYS A N 1
ATOM 957 C CA . LYS A 1 128 ? 1.355 8.762 17.631 1.00 77.12 128 LYS A CA 1
ATOM 958 C C . LYS A 1 128 ? 2.667 8.286 17.027 1.00 77.12 128 LYS A C 1
ATOM 960 O O . LYS A 1 128 ? 3.540 7.836 17.775 1.00 77.12 128 LYS A O 1
ATOM 965 N N . ASP A 1 129 ? 2.808 8.382 15.711 1.00 74.88 129 ASP A N 1
ATOM 966 C CA . ASP A 1 129 ? 4.035 7.997 15.035 1.00 74.88 129 ASP A CA 1
ATOM 967 C C . ASP A 1 129 ? 5.234 8.823 15.535 1.00 74.88 129 ASP A C 1
ATOM 969 O O . ASP A 1 129 ? 5.126 10.018 15.808 1.00 74.88 129 ASP A O 1
ATOM 973 N N . GLY A 1 130 ? 6.364 8.154 15.763 1.00 74.94 130 GLY A N 1
ATOM 974 C CA . GLY A 1 130 ? 7.567 8.761 16.348 1.00 74.94 130 GLY A CA 1
ATOM 975 C C . GLY A 1 130 ? 7.474 9.174 17.829 1.00 74.94 130 GLY A C 1
ATOM 976 O O . GLY A 1 130 ? 8.480 9.589 18.399 1.00 74.94 130 GLY A O 1
ATOM 977 N N . MET A 1 131 ? 6.319 9.021 18.492 1.00 79.44 131 MET A N 1
ATOM 978 C CA . MET A 1 131 ? 6.113 9.487 19.876 1.00 79.44 131 MET A CA 1
ATOM 979 C C . MET A 1 131 ? 6.495 8.463 20.959 1.00 79.44 131 MET A C 1
ATOM 981 O O . MET A 1 131 ? 6.303 8.733 22.142 1.00 79.44 131 MET A O 1
ATOM 985 N N . LEU A 1 132 ? 6.972 7.267 20.579 1.00 76.62 132 LEU A N 1
ATOM 986 C CA . LEU A 1 132 ? 7.322 6.149 21.483 1.00 76.62 132 LEU A CA 1
ATOM 987 C C . LEU A 1 132 ? 6.207 5.737 22.472 1.00 76.62 132 LEU A C 1
ATOM 989 O O . LEU A 1 132 ? 6.456 5.043 23.454 1.00 76.62 132 LEU A O 1
ATOM 993 N N . SER A 1 133 ? 4.959 6.122 22.198 1.00 80.62 133 SER A N 1
ATOM 994 C CA . SER A 1 133 ? 3.796 5.866 23.064 1.00 80.62 133 SER A CA 1
ATOM 995 C C . SER A 1 133 ? 3.073 4.550 22.748 1.00 80.62 133 SER A C 1
ATOM 997 O O . SER A 1 133 ? 2.069 4.210 23.377 1.00 80.62 133 SER A O 1
ATOM 999 N N . GLY A 1 134 ? 3.604 3.785 21.791 1.00 81.44 134 GLY A N 1
ATOM 1000 C CA . GLY A 1 134 ? 2.971 2.591 21.247 1.00 81.44 134 GLY A CA 1
ATOM 1001 C C . GLY A 1 134 ? 1.833 2.907 20.263 1.00 81.44 134 GLY A C 1
ATOM 1002 O O . GLY A 1 134 ? 1.460 4.067 20.073 1.00 81.44 134 GLY A O 1
ATOM 1003 N N . PRO A 1 135 ? 1.271 1.873 19.612 1.00 84.56 135 PRO A N 1
ATOM 1004 C CA . PRO A 1 135 ? 0.238 2.050 18.597 1.00 84.56 135 PRO A CA 1
ATOM 1005 C C . PRO A 1 135 ? -1.087 2.524 19.202 1.00 84.56 135 PRO A C 1
ATOM 1007 O O . PRO A 1 135 ? -1.400 2.266 20.372 1.00 84.56 135 PRO A O 1
ATOM 1010 N N . ASN A 1 136 ? -1.924 3.162 18.382 1.00 88.44 136 ASN A N 1
ATOM 1011 C CA . ASN A 1 136 ? -3.279 3.524 18.778 1.00 88.44 136 ASN A CA 1
ATOM 1012 C C . ASN A 1 136 ? -4.228 2.317 18.762 1.00 88.44 136 ASN A C 1
ATOM 1014 O O . ASN A 1 136 ? -5.061 2.171 17.877 1.00 88.44 136 ASN A O 1
ATOM 1018 N N . LYS A 1 137 ? -4.117 1.465 19.787 1.00 91.00 137 LYS A N 1
ATOM 1019 C CA . LYS A 1 137 ? -4.886 0.215 19.900 1.00 91.00 137 LYS A CA 1
ATOM 1020 C C . LYS A 1 137 ? -6.396 0.398 19.729 1.00 91.00 137 LYS A C 1
ATOM 1022 O O . LYS A 1 137 ? -7.029 -0.485 19.164 1.00 91.00 137 LYS A O 1
ATOM 1027 N N . GLN A 1 138 ? -6.962 1.504 20.219 1.00 92.06 138 GLN A N 1
ATOM 1028 C CA . GLN A 1 138 ? -8.400 1.746 20.115 1.00 92.06 138 GLN A CA 1
ATOM 1029 C C . GLN A 1 138 ? -8.810 2.020 18.667 1.00 92.06 138 GLN A C 1
ATOM 1031 O O . GLN A 1 138 ? -9.656 1.306 18.145 1.00 92.06 138 GLN A O 1
ATOM 1036 N N . GLU A 1 139 ? -8.166 2.975 17.990 1.00 91.56 139 GLU A N 1
ATOM 1037 C CA . GLU A 1 139 ? -8.493 3.273 16.589 1.00 91.56 139 GLU A CA 1
ATOM 1038 C C . GLU A 1 139 ? -8.186 2.088 15.661 1.00 91.56 139 GLU A C 1
ATOM 1040 O O . GLU A 1 139 ? -8.966 1.793 14.760 1.00 91.56 139 GLU A O 1
ATOM 1045 N N . THR A 1 140 ? -7.101 1.346 15.915 1.00 93.44 140 THR A N 1
ATOM 1046 C CA . THR A 1 140 ? -6.808 0.105 15.183 1.00 93.44 140 THR A CA 1
ATOM 1047 C C . THR A 1 140 ? -7.915 -0.934 15.375 1.00 93.44 140 THR A C 1
ATOM 1049 O O . THR A 1 140 ? -8.345 -1.554 14.404 1.00 93.44 140 THR A O 1
ATOM 1052 N N . LYS A 1 141 ? -8.413 -1.119 16.606 1.00 94.69 141 LYS A N 1
ATOM 1053 C CA . LYS A 1 141 ? -9.533 -2.030 16.884 1.00 94.69 141 LYS A CA 1
ATOM 1054 C C . LYS A 1 141 ? -10.804 -1.578 16.168 1.00 94.69 141 LYS A C 1
ATOM 1056 O O . LYS A 1 141 ? -11.478 -2.404 15.562 1.00 94.69 141 LYS A O 1
ATOM 1061 N N . ASP A 1 142 ? -11.097 -0.282 16.187 1.00 94.56 142 ASP A N 1
ATOM 1062 C CA . ASP A 1 142 ? -12.270 0.274 15.513 1.00 94.56 142 ASP A CA 1
ATOM 1063 C C . ASP A 1 142 ? -12.197 0.052 13.997 1.00 94.56 142 ASP A C 1
ATOM 1065 O O . ASP A 1 142 ? -13.194 -0.333 13.389 1.00 94.56 142 ASP A O 1
ATOM 1069 N N . MET A 1 143 ? -11.014 0.217 13.390 1.00 95.94 143 MET A N 1
ATOM 1070 C CA . MET A 1 143 ? -10.779 -0.125 11.984 1.00 95.94 143 MET A CA 1
ATOM 1071 C C . MET A 1 143 ? -11.076 -1.602 11.708 1.00 95.94 143 MET A C 1
ATOM 1073 O O . MET A 1 143 ? -11.799 -1.899 10.759 1.00 95.94 143 MET A O 1
ATOM 1077 N N . ILE A 1 144 ? -10.568 -2.524 12.531 1.00 96.56 144 ILE A N 1
ATOM 1078 C CA . ILE A 1 144 ? -10.801 -3.968 12.366 1.00 96.56 144 ILE A CA 1
ATOM 1079 C C . ILE A 1 144 ? -12.294 -4.286 12.471 1.00 96.56 144 ILE A C 1
ATOM 1081 O O . ILE A 1 144 ? -12.863 -4.866 11.549 1.00 96.56 144 ILE A O 1
ATOM 1085 N N . ASP A 1 145 ? -12.947 -3.874 13.555 1.00 97.31 145 ASP A N 1
ATOM 1086 C CA . ASP A 1 145 ? -14.326 -4.272 13.848 1.00 97.31 145 ASP A CA 1
ATOM 1087 C C . ASP A 1 145 ? -15.331 -3.677 12.856 1.00 97.31 145 ASP A C 1
ATOM 1089 O O . ASP A 1 145 ? -16.306 -4.325 12.477 1.00 97.31 145 ASP A O 1
ATOM 1093 N N . GLN A 1 146 ? -15.107 -2.433 12.426 1.00 97.19 146 GLN A N 1
ATOM 1094 C CA . GLN A 1 146 ? -16.069 -1.707 11.598 1.00 97.19 146 GLN A CA 1
ATOM 1095 C C . GLN A 1 146 ? -15.888 -1.915 10.097 1.00 97.19 146 GLN A C 1
ATOM 1097 O O . GLN A 1 146 ? -16.797 -1.583 9.326 1.00 97.19 146 GLN A O 1
ATOM 1102 N N . THR A 1 147 ? -14.726 -2.416 9.678 1.00 97.25 147 THR A N 1
ATOM 1103 C CA . THR A 1 147 ? -14.441 -2.698 8.269 1.00 97.25 147 THR A CA 1
ATOM 1104 C C . THR A 1 147 ? -14.337 -4.195 8.009 1.00 97.25 147 THR A C 1
ATOM 1106 O O . THR A 1 147 ? -14.725 -4.640 6.938 1.00 97.25 147 THR A O 1
ATOM 1109 N N . GLY A 1 148 ? -13.867 -5.008 8.956 1.00 96.69 148 GLY A N 1
ATOM 1110 C CA . GLY A 1 148 ? -13.536 -6.418 8.734 1.00 96.69 148 GLY A CA 1
ATOM 1111 C C . GLY A 1 148 ? -12.336 -6.629 7.803 1.00 96.69 148 GLY A C 1
ATOM 1112 O O . GLY A 1 148 ? -12.223 -7.692 7.200 1.00 96.69 148 GLY A O 1
ATOM 1113 N N . LEU A 1 149 ? -11.494 -5.608 7.620 1.00 97.38 149 LEU A N 1
ATOM 1114 C CA . LEU A 1 149 ? -10.234 -5.695 6.883 1.00 97.38 149 LEU A CA 1
ATOM 1115 C C . LEU A 1 149 ? -9.130 -6.317 7.742 1.00 97.38 149 LEU A C 1
ATOM 1117 O O . LEU A 1 149 ? -9.143 -6.217 8.969 1.00 97.38 149 LEU A O 1
ATOM 1121 N N . ASN A 1 150 ? -8.110 -6.870 7.085 1.00 96.56 150 ASN A N 1
ATOM 1122 C CA . ASN A 1 150 ? -6.850 -7.171 7.753 1.00 96.56 150 ASN A CA 1
ATOM 1123 C C . ASN A 1 150 ? -6.076 -5.863 7.957 1.00 96.56 150 ASN A C 1
ATOM 1125 O O . ASN A 1 150 ? -5.604 -5.272 6.982 1.00 96.56 150 ASN A O 1
ATOM 1129 N N . ILE A 1 151 ? -5.962 -5.415 9.208 1.00 96.31 151 ILE A N 1
ATOM 1130 C CA . ILE A 1 151 ? -5.232 -4.196 9.568 1.00 96.31 151 ILE A CA 1
ATOM 1131 C C . ILE A 1 151 ? -3.828 -4.561 10.048 1.00 96.31 151 ILE A C 1
ATOM 1133 O O . ILE A 1 151 ? -3.669 -5.429 10.911 1.00 96.31 151 ILE A O 1
ATOM 1137 N N . ILE A 1 152 ? -2.830 -3.897 9.465 1.00 93.12 152 ILE A N 1
ATOM 1138 C CA .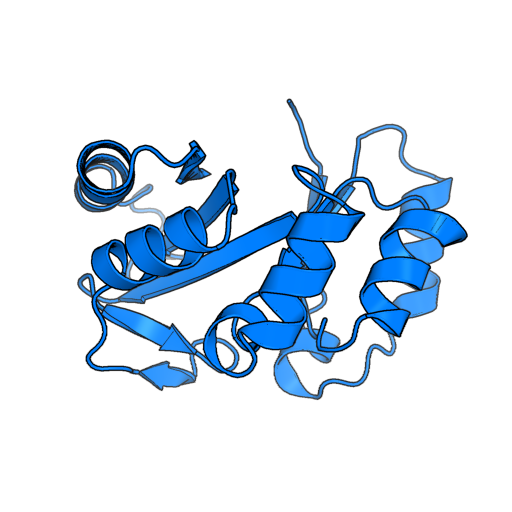 ILE A 1 152 ? -1.426 -3.905 9.896 1.00 93.12 152 ILE A CA 1
ATOM 1139 C C . ILE A 1 152 ? -1.115 -2.547 10.511 1.00 93.12 152 ILE A C 1
ATOM 1141 O O . ILE A 1 152 ? -1.470 -1.535 9.860 1.00 93.12 152 ILE A O 1
#

Radius of gyration: 14.77 Å; chains: 1; bounding box: 35×31×38 Å

Secondary structure (DSSP, 8-state):
---EEEE-HHHHHHS--TTHHHHHHHHHH-SSPEEEESS--SHHHHHIIIIIS--SEEEESTHHHH-HHHHHHHHHHHGGGEEEEEEEETTEEEETTTTEEEEEEHHHHHHHHHHTT--EEEEEETTTTTSSS---HHHHHHHHHHH--EE-

Foldseek 3Di:
DDEDEEEQACLLQVLDRPCPVVLLVCLVPDPGAYEYEGNPQAPVSVCCNVPVSPHQAYEAEQNVVVPVVRLLVCCVVRNQSYEYEFEDEPQWTADSSRPRTDPHGSLNVLQVSVVSRHQEYEYHHPVCPPVPPDDPVVSQVCSCVSRVHHYD

pLDDT: mean 91.33, std 8.32, range [59.12, 98.62]

Sequence (152 aa):
SVYLHVVDLDGAFDGKSPNENIIKSMASTVSIPIQLGGGIRSMDKIQRLLENYGIQRVILGTAAIDNTDLLQRAVDKYGDRIAVGIDASKGKAAIKGWVQKTDISAVDLGRKVKDIGVSTVIYTDIAKDGMLSGPNKQETKDMIDQTGLNII